Protein AF-A0A382LAA1-F1 (afdb_monomer_lite)

Foldseek 3Di:
DFEDDLLVLLLLLQQLVLCVLVPGDPVHVVNDDLPQSLLQQQAFDDPPCNVLSVVQSCPQDVPCVPVCVVPSSSSSNSSSVSHDNDRTDGDDDDDDDPPPDPPVVVVCVVVPD

Structure (mmCIF, N/CA/C/O backbone):
data_AF-A0A382LAA1-F1
#
_entry.id   AF-A0A382LAA1-F1
#
loop_
_atom_site.group_PDB
_atom_site.id
_atom_site.type_symbol
_atom_site.label_atom_id
_atom_site.label_alt_id
_atom_site.label_comp_id
_atom_site.label_asym_id
_atom_site.label_entity_id
_atom_site.label_seq_id
_atom_site.pdbx_PDB_ins_code
_atom_site.Cartn_x
_atom_site.Cartn_y
_atom_site.Cartn_z
_atom_site.occupancy
_atom_site.B_iso_or_equiv
_atom_site.auth_seq_id
_atom_site.auth_comp_id
_atom_site.auth_asym_id
_atom_site.auth_atom_id
_atom_site.pdbx_PDB_model_num
ATOM 1 N N . MET A 1 1 ? -14.557 17.526 8.144 1.00 42.69 1 MET A N 1
ATOM 2 C CA . MET A 1 1 ? -13.105 17.443 7.877 1.00 42.69 1 MET A CA 1
ATOM 3 C C . MET A 1 1 ? -12.552 16.229 8.607 1.00 42.69 1 MET A C 1
ATOM 5 O O . MET A 1 1 ? -12.365 16.313 9.805 1.00 42.69 1 MET A O 1
ATOM 9 N N . SER A 1 2 ? -12.360 15.094 7.934 1.00 57.84 2 SER A N 1
ATOM 10 C CA . SER A 1 2 ? -11.811 13.884 8.582 1.00 57.84 2 SER A CA 1
ATOM 11 C C . SER A 1 2 ? -11.382 12.857 7.524 1.00 57.84 2 SER A C 1
ATOM 13 O O . SER A 1 2 ? -11.860 11.729 7.499 1.00 57.84 2 SER A O 1
ATOM 15 N N . SER A 1 3 ? -10.568 13.276 6.548 1.00 74.62 3 SER A N 1
ATOM 16 C CA . SER A 1 3 ? -9.883 12.328 5.652 1.00 74.62 3 SER A CA 1
ATOM 17 C C . SER A 1 3 ? -8.633 11.824 6.361 1.00 74.62 3 SER A C 1
ATOM 19 O O . SER A 1 3 ? -7.952 12.623 7.000 1.00 74.62 3 SER A O 1
ATOM 21 N N . VAL A 1 4 ? -8.310 10.537 6.232 1.00 86.81 4 VAL A N 1
ATOM 22 C CA . VAL A 1 4 ? -7.062 9.991 6.781 1.00 86.81 4 VAL A CA 1
ATOM 23 C C . VAL A 1 4 ? -5.879 10.679 6.078 1.00 86.81 4 VAL A C 1
ATOM 25 O O . VAL A 1 4 ? -5.836 10.656 4.840 1.00 86.81 4 VAL A O 1
ATOM 28 N N . PRO A 1 5 ? -4.947 11.323 6.806 1.00 91.19 5 PRO A N 1
ATOM 29 C CA . PRO A 1 5 ? -3.826 12.018 6.188 1.00 91.19 5 PRO A CA 1
ATOM 30 C C . PRO A 1 5 ? -2.898 11.033 5.480 1.00 91.19 5 PRO A C 1
ATOM 32 O O . PRO A 1 5 ? -2.375 10.099 6.080 1.00 91.19 5 PRO A O 1
ATOM 35 N N . LEU A 1 6 ? -2.653 11.256 4.190 1.00 91.69 6 LEU A N 1
ATOM 36 C CA . LEU A 1 6 ? -1.874 10.324 3.373 1.00 91.69 6 LEU A CA 1
ATOM 37 C C . LEU A 1 6 ? -0.443 10.116 3.896 1.00 91.69 6 LEU A C 1
ATOM 39 O O . LEU A 1 6 ? 0.075 9.007 3.836 1.00 91.69 6 LEU A O 1
ATOM 43 N N . LYS A 1 7 ? 0.184 11.174 4.428 1.00 92.12 7 LYS A N 1
ATOM 44 C CA . LYS A 1 7 ? 1.532 11.096 5.012 1.00 92.12 7 LYS A CA 1
ATOM 45 C C . LYS A 1 7 ? 1.596 10.078 6.152 1.00 92.12 7 LYS A C 1
ATOM 47 O O . LYS A 1 7 ? 2.559 9.318 6.218 1.00 92.12 7 LYS A O 1
ATOM 52 N N . ASP A 1 8 ? 0.564 10.046 6.990 1.00 94.50 8 ASP A N 1
ATOM 53 C CA . ASP A 1 8 ? 0.483 9.142 8.137 1.00 94.50 8 ASP A CA 1
ATOM 54 C C . ASP A 1 8 ? 0.236 7.711 7.673 1.00 94.50 8 ASP A C 1
ATOM 56 O O . ASP A 1 8 ? 0.849 6.786 8.196 1.00 94.50 8 ASP A O 1
ATOM 60 N N . VAL A 1 9 ? -0.585 7.532 6.630 1.00 95.12 9 VAL A N 1
ATOM 61 C CA . VAL A 1 9 ? -0.810 6.214 6.026 1.00 95.12 9 VAL A CA 1
ATOM 62 C C . VAL A 1 9 ? 0.477 5.659 5.430 1.00 95.12 9 VAL A C 1
ATOM 64 O O . VAL A 1 9 ? 0.855 4.547 5.776 1.00 95.12 9 VAL A O 1
ATOM 67 N N . CYS A 1 10 ? 1.184 6.412 4.580 1.00 95.06 10 CYS A N 1
ATOM 68 C CA . CYS A 1 10 ? 2.436 5.935 3.982 1.00 95.06 10 CYS A CA 1
ATOM 69 C C . CYS A 1 10 ? 3.473 5.592 5.059 1.00 95.06 10 CYS A C 1
ATOM 71 O O . CYS A 1 10 ? 4.076 4.524 5.020 1.00 95.06 10 CYS A O 1
ATOM 73 N N . LEU A 1 11 ? 3.606 6.439 6.086 1.00 96.31 11 LEU A N 1
ATOM 74 C CA . LEU A 1 11 ? 4.488 6.152 7.215 1.00 96.31 11 LEU A CA 1
ATOM 75 C C . LEU A 1 11 ? 4.066 4.885 7.974 1.00 96.31 11 LEU A C 1
ATOM 77 O O . LEU A 1 11 ? 4.923 4.101 8.379 1.00 96.31 11 LEU A O 1
ATOM 81 N N . ALA A 1 12 ? 2.765 4.676 8.174 1.00 97.19 12 ALA A N 1
ATOM 82 C CA . ALA A 1 12 ? 2.230 3.495 8.839 1.00 97.19 12 ALA A CA 1
ATOM 83 C C . ALA A 1 12 ? 2.451 2.214 8.017 1.00 97.19 12 ALA A C 1
ATOM 85 O O . ALA A 1 12 ? 2.766 1.180 8.607 1.00 97.19 12 ALA A O 1
ATOM 86 N N . ILE A 1 13 ? 2.366 2.286 6.683 1.00 96.75 13 ILE A N 1
ATOM 87 C CA . ILE A 1 13 ? 2.732 1.187 5.773 1.00 96.75 13 ILE A CA 1
ATOM 88 C C . ILE A 1 13 ? 4.214 0.861 5.952 1.00 96.75 13 ILE A C 1
ATOM 90 O O . ILE A 1 13 ? 4.557 -0.266 6.301 1.00 96.75 13 ILE A O 1
ATOM 94 N N . ASP A 1 14 ? 5.083 1.863 5.812 1.00 95.94 14 ASP A N 1
ATOM 95 C CA . ASP A 1 14 ? 6.532 1.702 5.924 1.00 95.94 14 ASP A CA 1
ATOM 96 C C . ASP A 1 14 ? 6.958 1.128 7.270 1.00 95.94 14 ASP A C 1
ATOM 98 O O . ASP A 1 14 ? 7.855 0.292 7.340 1.00 95.94 14 ASP A O 1
ATOM 102 N N . LYS A 1 15 ? 6.312 1.562 8.356 1.00 96.94 15 LYS A N 1
ATOM 103 C CA . LYS A 1 15 ? 6.570 1.091 9.723 1.00 96.94 15 LYS A CA 1
ATOM 104 C C . LYS A 1 15 ? 5.857 -0.213 10.072 1.00 96.94 15 LYS A C 1
ATOM 106 O O . LYS A 1 15 ? 6.009 -0.678 11.198 1.00 96.94 15 LYS A O 1
ATOM 111 N N . ARG A 1 16 ? 5.123 -0.816 9.131 1.00 96.31 16 ARG A N 1
ATOM 112 C CA . ARG A 1 16 ? 4.356 -2.056 9.327 1.00 96.31 16 ARG A CA 1
ATOM 113 C C . ARG A 1 16 ? 3.383 -1.958 10.504 1.00 96.31 16 ARG A C 1
ATOM 115 O O . ARG A 1 16 ? 3.231 -2.893 11.290 1.00 96.31 16 ARG A O 1
ATOM 122 N N . ASN A 1 17 ? 2.747 -0.799 10.663 1.00 96.75 17 ASN A N 1
ATOM 123 C CA . ASN A 1 17 ? 1.826 -0.545 11.761 1.00 96.75 17 ASN A CA 1
ATOM 124 C C . ASN A 1 17 ? 0.495 -1.282 11.530 1.00 96.75 17 ASN A C 1
ATOM 126 O O . ASN A 1 17 ? -0.445 -0.754 10.933 1.00 96.75 17 ASN A O 1
ATOM 130 N N . LYS A 1 18 ? 0.414 -2.508 12.047 1.00 95.69 18 LYS A N 1
ATOM 131 C CA . LYS A 1 18 ? -0.755 -3.388 11.914 1.00 95.69 18 LYS A CA 1
ATOM 132 C C . LYS A 1 18 ? -2.016 -2.817 12.567 1.00 95.69 18 LYS A C 1
ATOM 134 O O . LYS A 1 18 ? -3.108 -3.045 12.065 1.00 95.69 18 LYS A O 1
ATOM 139 N N . THR A 1 19 ? -1.873 -2.054 13.651 1.00 96.12 19 THR A N 1
ATOM 140 C CA . THR A 1 19 ? -3.004 -1.537 14.439 1.00 96.12 19 THR A CA 1
ATOM 141 C C . THR A 1 19 ? -3.555 -0.211 13.918 1.00 96.12 19 THR A C 1
ATOM 143 O O . THR A 1 19 ? -4.595 0.234 14.393 1.00 96.12 19 THR A O 1
ATOM 146 N N . PHE A 1 20 ? -2.914 0.405 12.917 1.00 95.75 20 PHE A N 1
ATOM 147 C CA . PHE A 1 20 ? -3.312 1.709 12.379 1.00 95.75 20 PHE A CA 1
ATOM 148 C C . PHE A 1 20 ? -4.794 1.775 11.990 1.00 95.75 20 PHE A C 1
ATOM 150 O O . PHE A 1 20 ? -5.467 2.704 12.416 1.00 95.75 20 PHE A O 1
ATOM 157 N N . TYR A 1 21 ? -5.319 0.789 11.250 1.00 94.75 21 TYR A N 1
ATOM 158 C CA . TYR A 1 21 ? -6.732 0.766 10.846 1.00 94.75 21 TYR A CA 1
ATOM 159 C C . TYR A 1 21 ? -7.696 0.724 12.044 1.00 94.75 21 TYR A C 1
ATOM 161 O O . TYR A 1 21 ? -8.689 1.448 12.052 1.00 94.75 21 TYR A O 1
ATOM 169 N N . ASN A 1 22 ? -7.373 -0.065 13.073 1.00 94.25 22 ASN A N 1
ATOM 170 C CA . ASN A 1 22 ? -8.217 -0.232 14.262 1.00 94.25 22 ASN A CA 1
ATOM 171 C C . ASN A 1 22 ? -8.233 1.013 15.158 1.00 94.25 22 ASN A C 1
ATOM 173 O O . ASN A 1 22 ? -9.202 1.235 15.874 1.00 94.25 22 ASN A O 1
ATOM 177 N N . ASN A 1 23 ? -7.193 1.845 15.075 1.00 94.69 23 ASN A N 1
ATOM 178 C CA . ASN A 1 23 ? -7.100 3.111 15.801 1.00 94.69 23 ASN A CA 1
ATOM 179 C C . ASN A 1 23 ? -7.797 4.282 15.082 1.00 94.69 23 ASN A C 1
ATOM 181 O O . ASN A 1 23 ? -7.810 5.388 15.615 1.00 94.69 23 ASN A O 1
ATOM 185 N N . LEU A 1 24 ? -8.328 4.077 13.871 1.00 93.19 24 LEU A N 1
ATOM 186 C CA . LEU A 1 24 ? -9.068 5.111 13.147 1.00 93.19 24 LEU A CA 1
ATOM 187 C C . LEU A 1 24 ? -10.488 5.255 13.696 1.00 93.19 24 LEU A C 1
ATOM 189 O O . LEU A 1 24 ? -11.159 4.258 13.968 1.00 93.19 24 LEU A O 1
ATOM 193 N N . ASP A 1 25 ? -10.989 6.488 13.723 1.00 93.62 25 ASP A N 1
ATOM 194 C CA . ASP A 1 25 ? -12.380 6.772 14.075 1.00 93.62 25 ASP A CA 1
ATOM 195 C C . ASP A 1 25 ? -13.355 6.163 13.057 1.00 93.62 25 ASP A C 1
ATOM 197 O O . ASP A 1 25 ? -13.038 5.994 11.874 1.00 93.62 25 ASP A O 1
ATOM 201 N N . ALA A 1 26 ? -14.605 5.931 13.464 1.00 91.94 26 ALA A N 1
ATOM 202 C CA . ALA A 1 26 ? -15.634 5.372 12.582 1.00 91.94 26 ALA A CA 1
ATOM 203 C C . ALA A 1 26 ? -15.839 6.189 11.284 1.00 91.94 26 ALA A C 1
ATOM 205 O O . ALA A 1 26 ? -16.102 5.625 10.218 1.00 91.94 26 ALA A O 1
ATOM 206 N N . GLU A 1 27 ? -15.689 7.519 11.331 1.00 91.25 27 GLU A N 1
ATOM 207 C CA . GLU A 1 27 ? -15.735 8.363 10.129 1.00 91.25 27 GLU A CA 1
ATOM 208 C C . GLU A 1 27 ? -14.532 8.157 9.200 1.00 91.25 27 GLU A C 1
ATOM 210 O O . GLU A 1 27 ? -14.674 8.173 7.972 1.00 91.25 27 GLU A O 1
ATOM 215 N N . GLN A 1 28 ? -13.349 7.968 9.781 1.00 91.00 28 GLN A N 1
ATOM 216 C CA . GLN A 1 28 ? -12.104 7.748 9.055 1.00 91.00 28 GLN A CA 1
ATOM 217 C C . GLN A 1 28 ? -12.088 6.358 8.413 1.00 91.00 28 GLN A C 1
ATOM 219 O O . GLN A 1 28 ? -11.751 6.240 7.235 1.00 91.00 28 GLN A O 1
ATOM 224 N N . GLN A 1 29 ? -12.550 5.325 9.126 1.00 91.62 29 GLN A N 1
ATOM 225 C CA . GLN A 1 29 ? -12.698 3.964 8.593 1.00 91.62 29 GLN A CA 1
ATOM 226 C C . GLN A 1 29 ? -13.663 3.909 7.397 1.00 91.62 29 GLN A C 1
ATOM 228 O O . GLN A 1 29 ? -13.413 3.216 6.403 1.00 91.62 29 GLN A O 1
ATOM 233 N N . LYS A 1 30 ? -14.748 4.697 7.428 1.00 90.25 30 LYS A N 1
ATOM 234 C CA . LYS A 1 30 ? -15.667 4.826 6.282 1.00 90.25 30 LYS A CA 1
ATOM 235 C C . LYS A 1 30 ? -14.956 5.377 5.043 1.00 90.25 30 LYS A C 1
ATOM 237 O O . LYS A 1 30 ? -15.145 4.842 3.951 1.00 90.25 30 LYS A O 1
ATOM 242 N N . LYS A 1 31 ? -14.102 6.390 5.217 1.00 90.75 31 LYS A N 1
ATOM 243 C CA . LYS A 1 31 ? -13.332 7.043 4.139 1.00 90.75 31 LYS A CA 1
ATOM 244 C C . LYS A 1 31 ? -12.030 6.318 3.779 1.00 90.75 31 LYS A C 1
ATOM 246 O O . LYS A 1 31 ? -11.364 6.711 2.824 1.00 90.75 31 LYS A O 1
ATOM 251 N N . PHE A 1 32 ? -11.673 5.265 4.509 1.00 92.62 32 PHE A N 1
ATOM 252 C CA . PHE A 1 32 ? -10.483 4.464 4.256 1.00 92.62 32 PHE A CA 1
ATOM 253 C C . PHE A 1 32 ? -10.572 3.772 2.890 1.00 92.62 32 PHE A C 1
ATOM 255 O O . PHE A 1 32 ? -11.515 3.012 2.628 1.00 92.62 32 PHE A O 1
ATOM 262 N N . SER A 1 33 ? -9.577 4.028 2.036 1.00 92.44 33 SER A N 1
ATOM 263 C CA . SER A 1 33 ? -9.490 3.496 0.674 1.00 92.44 33 SER A CA 1
ATOM 264 C C . SER A 1 33 ? -8.247 2.625 0.506 1.00 92.44 33 SER A C 1
ATOM 266 O O . SER A 1 33 ? -7.180 3.106 0.128 1.00 92.44 33 SER A O 1
ATOM 268 N N . ALA A 1 34 ? -8.401 1.319 0.742 1.00 93.38 34 ALA A N 1
ATOM 269 C CA . ALA A 1 34 ? -7.325 0.344 0.554 1.00 93.38 34 ALA A CA 1
ATOM 270 C C . ALA A 1 34 ? -6.746 0.380 -0.871 1.00 93.38 34 ALA A C 1
ATOM 272 O O . ALA A 1 34 ? -5.540 0.257 -1.053 1.00 93.38 34 ALA A O 1
ATOM 273 N N . TRP A 1 35 ? -7.590 0.633 -1.876 1.00 92.81 35 TRP A N 1
ATOM 274 C CA . TRP A 1 35 ? -7.165 0.727 -3.274 1.00 92.81 35 TRP A CA 1
ATOM 275 C C . TRP A 1 35 ? -6.202 1.897 -3.506 1.00 92.81 35 TRP A C 1
ATOM 277 O O . TRP A 1 35 ? -5.196 1.756 -4.202 1.00 92.81 35 TRP A O 1
ATOM 287 N N . LEU A 1 36 ? -6.492 3.054 -2.899 1.00 93.12 36 LEU A N 1
ATOM 288 C CA . LEU A 1 36 ? -5.623 4.225 -2.979 1.00 93.12 36 LEU A CA 1
ATOM 289 C C . LEU A 1 36 ? -4.274 3.936 -2.316 1.00 93.12 36 LEU A C 1
ATOM 291 O O . LEU A 1 36 ? -3.227 4.239 -2.883 1.00 93.12 36 LEU A O 1
ATOM 295 N N . TYR A 1 37 ? -4.301 3.333 -1.129 1.00 94.44 37 TYR A N 1
ATOM 296 C CA . TYR A 1 37 ? -3.097 3.069 -0.347 1.00 94.44 37 TYR A CA 1
ATOM 297 C C . TYR A 1 37 ? -2.219 1.982 -0.961 1.00 94.44 37 TYR A C 1
ATOM 299 O O . TYR A 1 37 ? -1.007 2.155 -0.986 1.00 94.44 37 TYR A O 1
ATOM 307 N N . MET A 1 38 ? -2.806 0.936 -1.548 1.00 94.62 38 MET A N 1
ATOM 308 C CA . MET A 1 38 ? -2.081 -0.071 -2.330 1.00 94.62 38 MET A CA 1
ATOM 309 C C . MET A 1 38 ? -1.267 0.577 -3.459 1.00 94.62 38 MET A C 1
ATOM 311 O O . MET A 1 38 ? -0.097 0.263 -3.644 1.00 94.62 38 MET A O 1
ATOM 315 N N . ARG A 1 39 ? -1.859 1.537 -4.179 1.00 93.44 39 ARG A N 1
ATOM 316 C CA . ARG A 1 39 ? -1.191 2.257 -5.273 1.00 93.44 39 ARG A CA 1
ATOM 317 C C . ARG A 1 39 ? -0.026 3.126 -4.796 1.00 93.44 39 ARG A C 1
ATOM 319 O O . ARG A 1 39 ? 0.971 3.234 -5.504 1.00 93.44 39 ARG A O 1
ATOM 326 N N . TYR A 1 40 ? -0.147 3.751 -3.626 1.00 95.06 40 TYR A N 1
ATOM 327 C CA . TYR A 1 40 ? 0.986 4.448 -3.014 1.00 95.06 40 TYR A CA 1
ATOM 328 C C . TYR A 1 40 ? 2.055 3.459 -2.552 1.00 95.06 40 TYR A C 1
ATOM 330 O O . TYR A 1 40 ? 3.230 3.675 -2.839 1.00 95.06 40 TYR A O 1
ATOM 338 N N . ALA A 1 41 ? 1.662 2.357 -1.911 1.00 95.19 41 ALA A N 1
ATOM 339 C CA . ALA A 1 41 ? 2.578 1.3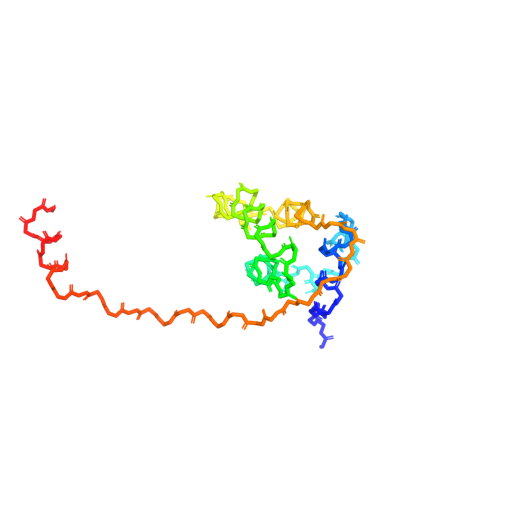18 -1.450 1.00 95.19 41 ALA A CA 1
ATOM 340 C C . ALA A 1 41 ? 3.426 0.758 -2.601 1.00 95.19 41 ALA A C 1
ATOM 342 O O . ALA A 1 41 ? 4.639 0.694 -2.471 1.00 95.19 41 ALA A O 1
ATOM 343 N N . SER A 1 42 ? 2.827 0.465 -3.759 1.00 94.44 42 SER A N 1
ATOM 344 C CA . SER A 1 42 ? 3.549 -0.044 -4.938 1.00 94.44 42 SER A CA 1
ATOM 345 C C . SER A 1 42 ? 4.420 1.000 -5.649 1.00 94.44 42 SER A C 1
ATOM 347 O O . SER A 1 42 ? 5.078 0.685 -6.633 1.00 94.44 42 SER A O 1
ATOM 349 N N . SER A 1 43 ? 4.367 2.264 -5.227 1.00 94.38 43 SER A N 1
ATOM 350 C CA . SER A 1 43 ? 5.0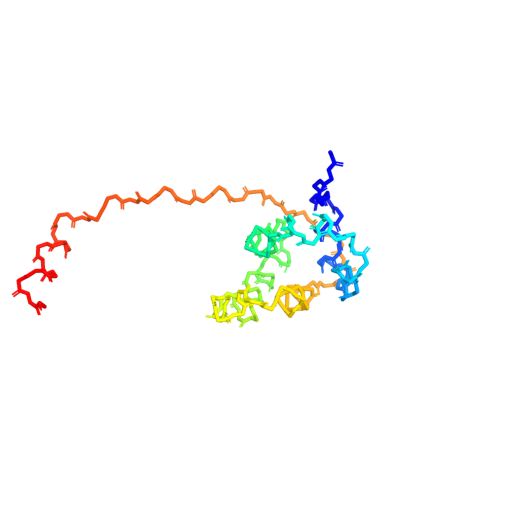09 3.389 -5.904 1.00 94.38 43 SER A CA 1
ATOM 351 C C . SER A 1 43 ? 6.107 4.003 -5.044 1.00 94.38 43 SER A C 1
ATOM 353 O O . SER A 1 43 ? 6.110 5.212 -4.833 1.00 94.38 43 SER A O 1
ATOM 355 N N . VAL A 1 44 ? 7.025 3.190 -4.524 1.00 94.69 44 VAL A N 1
ATOM 356 C CA . VAL A 1 44 ? 8.190 3.695 -3.786 1.00 94.69 44 VAL A CA 1
ATOM 357 C C . VAL A 1 44 ? 9.242 4.237 -4.748 1.00 94.69 44 VAL A C 1
ATOM 359 O O . VAL A 1 44 ? 9.696 3.556 -5.669 1.00 94.69 44 VAL A O 1
ATOM 362 N N . ASP A 1 45 ? 9.672 5.469 -4.504 1.00 90.69 45 ASP A N 1
ATOM 363 C CA . ASP A 1 45 ? 10.804 6.072 -5.188 1.00 90.69 45 ASP A CA 1
ATOM 364 C C . ASP A 1 45 ? 12.053 5.964 -4.313 1.00 90.69 45 ASP A C 1
ATOM 366 O O . ASP A 1 45 ? 12.343 6.808 -3.466 1.00 90.69 45 ASP A O 1
ATOM 370 N N . GLY A 1 46 ? 12.764 4.854 -4.486 1.00 85.19 46 GLY A N 1
ATOM 371 C CA . GLY A 1 46 ? 14.022 4.584 -3.809 1.00 85.19 46 GLY A CA 1
ATOM 372 C C . GLY A 1 46 ? 14.839 3.564 -4.601 1.00 85.19 46 GLY A C 1
ATOM 373 O O . GLY A 1 46 ? 14.263 2.606 -5.113 1.00 85.19 46 GLY A O 1
ATOM 374 N N . PRO A 1 47 ? 16.168 3.726 -4.703 1.00 79.56 47 PRO A N 1
ATOM 375 C CA . PRO A 1 47 ? 16.992 2.896 -5.583 1.00 79.56 47 PRO A CA 1
ATOM 376 C C . PRO A 1 47 ? 17.086 1.429 -5.139 1.00 79.56 47 PRO A C 1
ATOM 378 O O . PRO A 1 47 ? 17.355 0.571 -5.964 1.00 79.56 47 PRO A O 1
ATOM 381 N N . ILE A 1 48 ? 16.872 1.142 -3.850 1.00 88.75 48 ILE A N 1
ATOM 382 C CA . ILE A 1 48 ? 17.070 -0.199 -3.271 1.00 88.75 48 ILE A CA 1
ATOM 383 C C . ILE A 1 48 ? 15.739 -0.929 -3.045 1.00 88.75 48 ILE A C 1
ATOM 385 O O . ILE A 1 48 ? 15.670 -2.144 -3.172 1.00 88.75 48 ILE A O 1
ATOM 389 N N . PHE A 1 49 ? 14.677 -0.201 -2.685 1.00 92.25 49 PHE A N 1
ATOM 390 C CA . PHE A 1 49 ? 13.438 -0.806 -2.181 1.00 92.25 49 PHE A CA 1
ATOM 391 C C . PHE A 1 49 ? 12.254 -0.704 -3.142 1.00 92.25 49 PHE A C 1
ATOM 393 O O . PHE A 1 49 ? 11.196 -1.248 -2.844 1.00 92.25 49 PHE A O 1
ATOM 400 N N . ARG A 1 50 ? 12.409 -0.031 -4.289 1.00 93.56 50 ARG A N 1
ATOM 401 C CA . ARG A 1 50 ? 11.336 0.102 -5.284 1.00 93.56 50 ARG A CA 1
ATOM 402 C C . ARG A 1 50 ? 10.791 -1.260 -5.717 1.00 93.56 50 ARG A C 1
ATOM 404 O O . ARG A 1 50 ? 9.584 -1.470 -5.636 1.00 93.56 50 ARG A O 1
ATOM 411 N N . ASP A 1 51 ? 11.677 -2.171 -6.110 1.00 94.56 51 ASP A N 1
ATOM 412 C CA . ASP A 1 51 ? 11.285 -3.483 -6.635 1.00 94.56 51 ASP A CA 1
ATOM 413 C C . ASP A 1 51 ? 10.651 -4.348 -5.541 1.00 94.56 51 ASP A C 1
ATOM 415 O O . ASP A 1 51 ? 9.585 -4.917 -5.749 1.00 94.56 51 ASP A O 1
ATOM 419 N N . HIS A 1 52 ? 11.209 -4.314 -4.324 1.00 95.12 52 HIS A N 1
ATOM 420 C CA . HIS A 1 52 ? 10.629 -4.986 -3.159 1.00 95.12 52 HIS A CA 1
ATOM 421 C C . HIS A 1 52 ? 9.169 -4.584 -2.912 1.00 95.12 52 HIS A C 1
ATOM 423 O O . HIS A 1 52 ? 8.306 -5.445 -2.763 1.00 95.12 52 HIS A O 1
ATOM 429 N N . TYR A 1 53 ? 8.876 -3.280 -2.866 1.00 96.44 53 TYR A N 1
ATOM 430 C CA . TYR A 1 53 ? 7.508 -2.814 -2.635 1.00 96.44 53 TYR A CA 1
ATOM 431 C C . TYR A 1 53 ? 6.584 -3.168 -3.803 1.00 96.44 53 TYR A C 1
ATOM 433 O O . TYR A 1 53 ? 5.424 -3.500 -3.573 1.00 96.44 53 TYR A O 1
ATOM 441 N N . LEU A 1 54 ? 7.073 -3.109 -5.043 1.00 95.19 54 LEU A N 1
ATOM 442 C CA . LEU A 1 54 ? 6.281 -3.460 -6.218 1.00 95.19 54 LEU A CA 1
ATOM 443 C C . LEU A 1 54 ? 5.882 -4.943 -6.210 1.00 95.19 54 LEU A C 1
ATOM 445 O O . LEU A 1 54 ? 4.700 -5.250 -6.370 1.00 95.19 54 LEU A O 1
ATOM 449 N N . GLU A 1 55 ? 6.844 -5.836 -5.985 1.00 96.00 55 GLU A N 1
ATOM 450 C CA . GLU A 1 55 ? 6.636 -7.288 -5.948 1.00 96.00 55 GLU A CA 1
ATOM 451 C C . GLU A 1 55 ? 5.757 -7.694 -4.762 1.00 96.00 55 GLU A C 1
ATOM 453 O O . GLU A 1 55 ? 4.718 -8.325 -4.948 1.00 96.00 55 GLU A O 1
ATOM 458 N N . MET A 1 56 ? 6.087 -7.239 -3.550 1.00 96.44 56 MET A N 1
ATOM 459 C CA . MET A 1 56 ? 5.333 -7.590 -2.341 1.00 96.44 56 MET A CA 1
ATOM 460 C C . MET A 1 56 ? 3.885 -7.107 -2.393 1.00 96.44 56 MET A C 1
ATOM 462 O O . MET A 1 56 ? 2.973 -7.840 -2.010 1.00 96.44 56 MET A O 1
ATOM 466 N N . VAL A 1 57 ? 3.649 -5.879 -2.872 1.00 96.81 57 VAL A N 1
ATOM 467 C CA . VAL A 1 57 ? 2.284 -5.359 -3.020 1.00 96.81 57 VAL A CA 1
ATOM 468 C C . VAL A 1 57 ? 1.536 -6.130 -4.101 1.00 96.81 57 VAL A C 1
ATOM 470 O O . VAL A 1 57 ? 0.343 -6.394 -3.937 1.00 96.81 57 VAL A O 1
ATOM 473 N N . ASN A 1 58 ? 2.204 -6.514 -5.190 1.00 96.19 58 ASN A N 1
ATOM 474 C CA . ASN A 1 58 ? 1.567 -7.338 -6.201 1.00 96.19 58 ASN A CA 1
ATOM 475 C C . ASN A 1 58 ? 1.128 -8.688 -5.614 1.00 96.19 58 ASN A C 1
ATOM 477 O O . ASN A 1 58 ? -0.055 -9.018 -5.693 1.00 96.19 58 ASN A O 1
ATOM 481 N N . ASP A 1 59 ? 2.042 -9.401 -4.963 1.00 95.94 59 ASP A N 1
ATOM 482 C CA . ASP A 1 59 ? 1.838 -10.784 -4.531 1.00 95.94 59 ASP A CA 1
ATOM 483 C C . ASP A 1 59 ? 0.913 -10.901 -3.316 1.00 95.94 59 ASP A C 1
ATOM 485 O O . ASP A 1 59 ? 0.033 -11.760 -3.287 1.00 95.94 59 ASP A O 1
ATOM 489 N N . LEU A 1 60 ? 1.068 -10.023 -2.320 1.00 96.00 60 LEU A N 1
ATOM 490 C CA . LEU A 1 60 ? 0.283 -10.089 -1.084 1.00 96.00 60 LEU A CA 1
ATOM 491 C C . LEU A 1 60 ? -1.054 -9.356 -1.172 1.00 96.00 60 LEU A C 1
ATOM 493 O O . LEU A 1 60 ? -1.978 -9.695 -0.434 1.00 96.00 60 LEU A O 1
ATOM 497 N N . VAL A 1 61 ? -1.154 -8.315 -2.005 1.00 96.38 61 VAL A N 1
ATOM 498 C CA . VAL A 1 61 ? -2.304 -7.397 -1.987 1.00 96.38 61 VAL A CA 1
ATOM 499 C C . VAL A 1 61 ? -3.080 -7.443 -3.298 1.00 96.38 61 VAL A C 1
ATOM 501 O O . VAL A 1 61 ? -4.295 -7.628 -3.274 1.00 96.38 61 VAL A O 1
ATOM 504 N N . ASN A 1 62 ? -2.411 -7.259 -4.438 1.00 95.06 62 ASN A N 1
ATOM 505 C CA . ASN A 1 62 ? -3.074 -7.019 -5.721 1.00 95.06 62 ASN A CA 1
ATOM 506 C C . ASN A 1 62 ? -3.791 -8.263 -6.273 1.00 95.06 62 ASN A C 1
ATOM 508 O O . ASN A 1 62 ? -4.916 -8.127 -6.756 1.00 95.06 62 ASN A O 1
ATOM 512 N N . VAL A 1 63 ? -3.186 -9.459 -6.179 1.00 94.19 63 VAL A N 1
ATOM 513 C CA . VAL A 1 63 ? -3.735 -10.705 -6.765 1.00 94.19 63 VAL A CA 1
ATOM 514 C C . VAL A 1 63 ? -5.177 -10.969 -6.315 1.00 94.19 63 VAL A C 1
ATOM 516 O O . VAL A 1 63 ? -6.051 -11.184 -7.152 1.00 94.19 63 VAL A O 1
ATOM 519 N N . ASN A 1 64 ? -5.446 -10.885 -5.010 1.00 93.25 64 ASN A N 1
ATOM 520 C CA . ASN A 1 64 ? -6.762 -11.163 -4.419 1.00 93.25 64 ASN A CA 1
ATOM 521 C C . ASN A 1 64 ? -7.478 -9.903 -3.914 1.00 93.25 64 ASN A C 1
ATOM 523 O O . ASN A 1 64 ? -8.406 -9.984 -3.106 1.00 93.25 64 ASN A O 1
ATOM 527 N N . PHE A 1 65 ? -7.075 -8.717 -4.381 1.00 94.06 65 PHE A N 1
ATOM 528 C CA . PHE A 1 65 ? -7.575 -7.449 -3.846 1.00 94.06 65 PHE A CA 1
ATOM 529 C C . PHE A 1 65 ? -9.108 -7.352 -3.865 1.00 94.06 65 PHE A C 1
ATOM 531 O O . PHE A 1 65 ? -9.721 -6.891 -2.897 1.00 94.06 65 PHE A O 1
ATOM 538 N N . ASN A 1 66 ? -9.721 -7.793 -4.969 1.00 93.19 66 ASN A N 1
ATOM 539 C CA . ASN A 1 66 ? -11.163 -7.693 -5.196 1.00 93.19 66 ASN A CA 1
ATOM 540 C C . ASN A 1 66 ? -11.972 -8.632 -4.290 1.00 93.19 66 ASN A C 1
ATOM 542 O O . ASN A 1 66 ? -13.046 -8.244 -3.820 1.00 93.19 66 ASN A O 1
ATOM 546 N N . ASP A 1 67 ? -11.433 -9.813 -3.984 1.00 95.25 67 ASP A N 1
ATOM 547 C CA . ASP A 1 67 ? -12.078 -10.801 -3.112 1.00 95.25 67 ASP A CA 1
ATOM 548 C C . ASP A 1 67 ? -12.158 -10.287 -1.666 1.00 95.25 67 ASP A C 1
ATOM 550 O O . ASP A 1 67 ? -13.120 -10.541 -0.942 1.00 95.25 67 ASP A O 1
ATOM 554 N N . LEU A 1 68 ? -11.173 -9.477 -1.262 1.00 93.88 68 LEU A N 1
ATOM 555 C CA . LEU A 1 68 ? -11.028 -8.949 0.097 1.00 93.88 68 LEU A CA 1
ATOM 556 C C . LEU A 1 68 ? -11.691 -7.580 0.308 1.00 93.88 68 LEU A C 1
ATOM 558 O O . LEU A 1 68 ? -11.543 -6.980 1.371 1.00 93.88 68 LEU A O 1
ATOM 562 N N . THR A 1 69 ? -12.452 -7.073 -0.664 1.00 90.81 69 THR A N 1
ATOM 563 C CA . THR A 1 69 ? -13.065 -5.726 -0.614 1.00 90.81 69 THR A CA 1
ATOM 564 C C . THR A 1 69 ? -13.987 -5.494 0.584 1.00 90.81 69 THR A C 1
ATOM 566 O O . THR A 1 69 ? -14.115 -4.360 1.049 1.00 90.81 69 THR A O 1
ATOM 569 N N . LYS A 1 70 ? -14.607 -6.555 1.116 1.00 91.62 70 LYS A N 1
ATOM 570 C CA . LYS A 1 70 ? -15.450 -6.500 2.323 1.00 91.62 70 LYS A CA 1
ATOM 571 C C . LYS A 1 70 ? -14.644 -6.497 3.630 1.00 91.62 70 LYS A C 1
ATOM 573 O O . LYS A 1 70 ? -15.186 -6.147 4.673 1.00 91.62 70 LYS A O 1
ATOM 578 N N . HIS A 1 71 ? -13.356 -6.838 3.578 1.00 94.31 71 HIS A N 1
ATOM 579 C CA . HIS A 1 71 ? -12.473 -7.008 4.732 1.00 94.31 71 HIS A CA 1
ATOM 580 C C . HIS A 1 71 ? -11.354 -5.956 4.726 1.00 94.31 71 HIS A C 1
ATOM 582 O O . HIS A 1 71 ? -10.179 -6.268 4.543 1.00 94.31 71 HIS A O 1
ATOM 588 N N . LYS A 1 72 ? -11.716 -4.683 4.942 1.00 93.75 72 LYS A N 1
ATOM 589 C CA . LYS A 1 72 ? -10.770 -3.548 4.904 1.00 93.75 72 LYS A CA 1
ATOM 590 C C . LYS A 1 72 ? -9.602 -3.680 5.887 1.00 93.75 72 LYS A C 1
ATOM 592 O O . LYS A 1 72 ? -8.486 -3.293 5.552 1.00 93.75 72 LYS A O 1
ATOM 597 N N . GLU A 1 73 ? -9.847 -4.238 7.072 1.00 94.88 73 GLU A N 1
ATOM 598 C CA . GLU A 1 73 ? -8.797 -4.506 8.061 1.00 94.88 73 GLU A CA 1
ATOM 599 C C . GLU A 1 73 ? -7.764 -5.500 7.518 1.00 94.88 73 GLU A C 1
ATOM 601 O O . GLU A 1 73 ? -6.564 -5.247 7.579 1.00 94.88 73 GLU A O 1
ATOM 606 N N . LEU A 1 74 ? -8.220 -6.595 6.904 1.00 95.94 74 LEU A N 1
ATOM 607 C CA . LEU A 1 74 ? -7.333 -7.586 6.299 1.00 95.94 74 LEU A CA 1
ATOM 608 C C . LEU A 1 74 ? -6.533 -6.982 5.138 1.00 95.94 74 LEU A C 1
ATOM 610 O O . LEU A 1 74 ? -5.325 -7.192 5.055 1.00 95.94 74 LEU A O 1
ATOM 614 N N . GLN A 1 75 ? -7.168 -6.165 4.292 1.00 96.56 75 GLN A N 1
ATOM 615 C CA . GLN A 1 75 ? -6.458 -5.424 3.244 1.00 96.56 75 GLN A CA 1
ATOM 616 C C . GLN A 1 75 ? -5.370 -4.513 3.832 1.00 96.56 75 GLN A C 1
ATOM 618 O O . GLN A 1 75 ? -4.269 -4.447 3.289 1.00 96.56 75 GLN A O 1
ATOM 623 N N . TRP A 1 76 ? -5.641 -3.841 4.955 1.00 96.81 76 TRP A N 1
ATOM 624 C CA . TRP A 1 76 ? -4.635 -3.034 5.644 1.00 96.81 76 TRP A CA 1
ATOM 625 C C . TRP A 1 76 ? -3.478 -3.877 6.182 1.00 96.81 76 TRP A C 1
ATOM 627 O O . TRP A 1 76 ? -2.318 -3.517 5.978 1.00 96.81 76 TRP A O 1
ATOM 637 N N . LEU A 1 77 ? -3.771 -5.007 6.828 1.00 96.88 77 LEU A N 1
ATOM 638 C CA . LEU A 1 77 ? -2.744 -5.910 7.342 1.00 96.88 77 LEU A CA 1
ATOM 639 C C . LEU A 1 77 ? -1.812 -6.373 6.216 1.00 96.88 77 LEU A C 1
ATOM 641 O O . LEU A 1 77 ? -0.596 -6.266 6.372 1.00 96.88 77 LEU A O 1
ATOM 645 N N . LEU 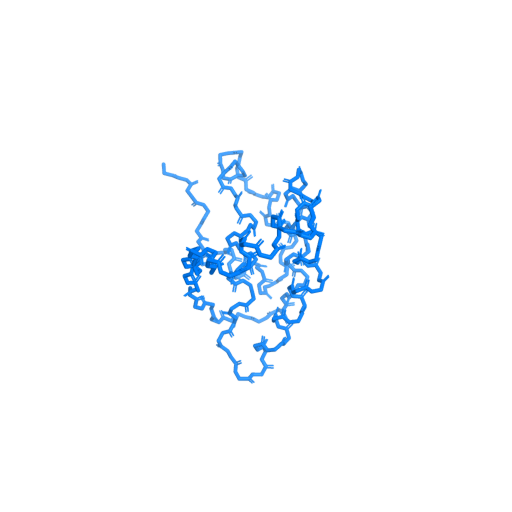A 1 78 ? -2.362 -6.780 5.069 1.00 97.06 78 LEU A N 1
ATOM 646 C CA . LEU A 1 78 ? -1.585 -7.190 3.893 1.00 97.06 78 LEU A CA 1
ATOM 647 C C . LEU A 1 78 ? -0.707 -6.053 3.351 1.00 97.06 78 LEU A C 1
ATOM 649 O O . LEU A 1 78 ? 0.483 -6.253 3.112 1.00 97.06 78 LEU A O 1
ATOM 653 N N . ILE A 1 79 ? -1.245 -4.834 3.238 1.00 96.88 79 ILE A N 1
ATOM 654 C CA . ILE A 1 79 ? -0.459 -3.665 2.812 1.00 96.88 79 ILE A CA 1
ATOM 655 C C . ILE A 1 79 ? 0.667 -3.373 3.818 1.00 96.88 79 ILE A C 1
ATOM 657 O O . ILE A 1 79 ? 1.808 -3.150 3.419 1.00 96.88 79 ILE A O 1
ATOM 661 N N . SER A 1 80 ? 0.385 -3.419 5.125 1.00 96.56 80 SER A N 1
ATOM 662 C CA . SER A 1 80 ? 1.379 -3.156 6.176 1.00 96.56 80 SER A CA 1
ATOM 663 C C . SER A 1 80 ? 2.527 -4.175 6.183 1.00 96.56 80 SER A C 1
ATOM 665 O O . SER A 1 80 ? 3.641 -3.857 6.600 1.00 96.56 80 SER A O 1
ATOM 667 N N . LEU A 1 81 ? 2.293 -5.398 5.693 1.00 96.12 81 LEU A N 1
ATOM 668 C CA . LEU A 1 81 ? 3.333 -6.421 5.586 1.00 96.12 81 LEU A CA 1
ATOM 669 C C . LEU A 1 81 ? 4.399 -6.077 4.544 1.00 96.12 81 LEU A C 1
ATOM 671 O O . LEU A 1 81 ? 5.530 -6.525 4.730 1.00 96.12 81 LEU A O 1
ATOM 675 N N . CYS A 1 82 ? 4.061 -5.272 3.531 1.00 95.81 82 CYS A N 1
ATOM 676 C CA . CYS A 1 82 ? 4.961 -4.869 2.445 1.00 95.81 82 CYS A CA 1
ATOM 677 C C . CYS A 1 82 ? 6.014 -3.833 2.879 1.00 95.81 82 CYS A C 1
ATOM 679 O O . CYS A 1 82 ? 6.969 -3.585 2.152 1.00 95.81 82 CYS A O 1
ATOM 681 N N . GLY A 1 83 ? 5.841 -3.200 4.044 1.00 94.69 83 GLY A N 1
ATOM 682 C CA . GLY A 1 83 ? 6.791 -2.218 4.558 1.00 94.69 83 GLY A CA 1
ATOM 683 C C . GLY A 1 83 ? 8.084 -2.840 5.091 1.00 94.69 83 GLY A C 1
ATOM 684 O O . GLY A 1 83 ? 8.089 -3.947 5.632 1.00 94.69 83 GLY A O 1
ATOM 685 N N . ILE A 1 84 ? 9.178 -2.077 5.027 1.00 94.12 84 ILE A N 1
ATOM 686 C CA . ILE A 1 84 ? 10.527 -2.512 5.449 1.00 94.12 84 ILE A CA 1
ATOM 687 C C . ILE A 1 84 ? 10.980 -1.956 6.814 1.00 94.12 84 ILE A C 1
ATOM 689 O O . ILE A 1 84 ? 12.128 -2.123 7.219 1.00 94.12 84 ILE A O 1
ATOM 693 N N . GLY A 1 85 ? 10.119 -1.221 7.518 1.00 93.56 85 GLY A N 1
ATOM 694 C CA . GLY A 1 85 ? 10.423 -0.555 8.793 1.00 93.56 85 GLY A CA 1
ATOM 695 C C . GLY A 1 85 ? 11.103 0.819 8.666 1.00 93.56 85 GLY A C 1
ATOM 696 O O . GLY A 1 85 ? 11.340 1.493 9.679 1.00 93.56 85 GLY A O 1
ATOM 697 N N . LYS A 1 86 ? 11.408 1.277 7.446 1.00 92.19 86 LYS A N 1
ATOM 698 C CA . LYS A 1 86 ? 12.051 2.571 7.157 1.00 92.19 86 LYS A CA 1
ATOM 699 C C . LYS A 1 86 ? 11.160 3.424 6.265 1.00 92.19 86 LYS A C 1
ATOM 701 O O . LYS A 1 86 ? 10.650 2.923 5.274 1.00 92.19 86 LYS A O 1
ATOM 706 N N . LYS A 1 87 ? 11.052 4.715 6.588 1.00 94.06 87 LYS A N 1
ATOM 707 C CA . LYS A 1 87 ? 10.271 5.691 5.817 1.00 94.06 87 LYS A CA 1
ATOM 708 C C . LYS A 1 87 ? 10.774 5.767 4.372 1.00 94.06 87 LYS A C 1
ATOM 710 O O . LYS A 1 87 ? 11.967 5.994 4.171 1.00 94.06 87 LYS A O 1
ATOM 715 N N . GLN A 1 88 ? 9.867 5.633 3.415 1.00 94.50 88 GLN A N 1
ATOM 716 C CA . GLN A 1 88 ? 10.098 5.763 1.983 1.00 94.50 88 GLN A CA 1
ATOM 717 C C . GLN A 1 88 ? 9.337 6.970 1.418 1.00 94.50 88 GLN A C 1
ATOM 719 O O . GLN A 1 88 ? 8.431 7.531 2.043 1.00 94.50 88 GLN A O 1
ATOM 724 N N . PHE A 1 89 ? 9.740 7.416 0.229 1.00 93.94 89 PHE A N 1
ATOM 725 C CA . PHE A 1 89 ? 8.990 8.410 -0.530 1.00 93.94 89 PHE A CA 1
ATOM 726 C C . PHE A 1 89 ? 8.065 7.699 -1.521 1.00 93.94 89 PHE A C 1
ATOM 728 O O . PHE A 1 89 ? 8.514 6.852 -2.286 1.00 93.94 89 PHE A O 1
ATOM 735 N N . HIS A 1 90 ? 6.777 8.052 -1.504 1.00 94.38 90 HIS A N 1
ATOM 736 C CA . HIS A 1 90 ? 5.754 7.440 -2.355 1.00 94.38 90 HIS A CA 1
ATOM 737 C C . HIS A 1 90 ? 5.157 8.478 -3.318 1.00 94.38 90 HIS A C 1
ATOM 739 O O . HIS A 1 90 ? 4.210 9.181 -2.938 1.00 94.38 90 HIS A O 1
ATOM 745 N N . PRO A 1 91 ? 5.680 8.632 -4.549 1.00 93.81 91 PRO A N 1
ATOM 746 C CA . PRO A 1 91 ? 5.038 9.457 -5.565 1.00 93.81 91 PRO A CA 1
ATOM 747 C C . PRO A 1 91 ? 3.617 8.990 -5.903 1.00 93.81 91 PRO A C 1
ATOM 749 O O . PRO A 1 91 ? 3.264 7.816 -5.818 1.00 93.81 91 PRO A O 1
ATOM 752 N N . TRP A 1 92 ? 2.781 9.939 -6.324 1.00 90.69 92 TRP A N 1
ATOM 753 C CA . TRP A 1 92 ? 1.444 9.629 -6.814 1.00 90.69 92 TRP A CA 1
ATOM 754 C C . TRP A 1 92 ? 1.487 9.122 -8.257 1.00 90.69 92 TRP A C 1
ATOM 756 O O . TRP A 1 92 ? 1.907 9.845 -9.161 1.00 90.69 92 TRP A O 1
ATOM 766 N N . ILE A 1 93 ? 0.945 7.926 -8.496 1.00 85.69 93 ILE A N 1
ATOM 767 C CA . ILE A 1 93 ? 0.723 7.404 -9.849 1.00 85.69 93 ILE A CA 1
ATOM 768 C C . ILE A 1 93 ? -0.721 7.675 -10.258 1.00 85.69 93 ILE A C 1
ATOM 770 O O . ILE A 1 93 ? -1.650 7.029 -9.771 1.00 85.69 93 ILE A O 1
ATOM 774 N N . LYS A 1 94 ? -0.935 8.573 -11.222 1.00 85.81 94 LYS A N 1
ATOM 775 C CA . LYS A 1 94 ? -2.274 8.816 -11.776 1.00 85.81 94 LYS A CA 1
ATOM 776 C C . LYS A 1 94 ? -2.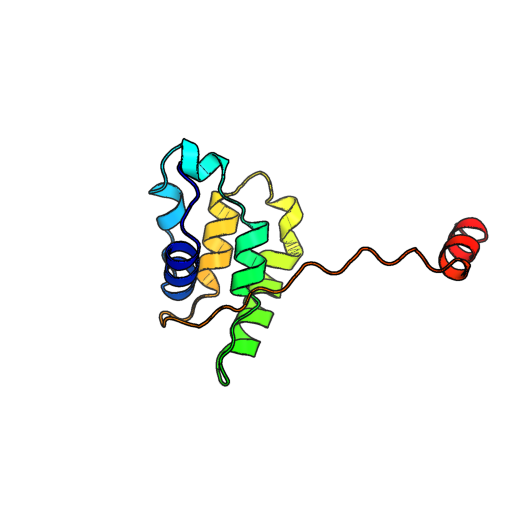841 7.526 -12.401 1.00 85.81 94 LYS A C 1
ATOM 778 O O . LYS A 1 94 ? -2.123 6.850 -13.140 1.00 85.81 94 LYS A O 1
ATOM 783 N N . PRO A 1 95 ? -4.113 7.159 -12.150 1.00 81.94 95 PRO A N 1
ATOM 784 C CA . PRO A 1 95 ? -4.729 6.034 -12.846 1.00 81.94 95 PRO A CA 1
ATOM 785 C C . PRO A 1 95 ? -4.711 6.272 -14.358 1.00 81.94 95 PRO A C 1
ATOM 787 O O . PRO A 1 95 ? -5.014 7.370 -14.835 1.00 81.94 95 PRO A O 1
ATOM 790 N N . GLY A 1 96 ? -4.334 5.238 -15.111 1.00 79.06 96 GLY A N 1
ATOM 791 C CA . GLY A 1 96 ? -4.362 5.286 -16.567 1.00 79.06 96 GLY A CA 1
ATOM 792 C C . GLY A 1 96 ? -5.779 5.575 -17.061 1.00 79.06 96 GLY A C 1
ATOM 793 O O . GLY A 1 96 ? -6.753 5.045 -16.526 1.00 79.06 96 GLY A O 1
ATOM 794 N N . LYS A 1 97 ? -5.908 6.418 -18.091 1.00 79.62 97 LYS A N 1
ATOM 795 C CA . LYS A 1 97 ? -7.196 6.605 -18.770 1.00 79.62 97 LYS A CA 1
ATOM 796 C C . LYS A 1 97 ? -7.606 5.274 -19.401 1.00 79.62 97 LYS A C 1
ATOM 798 O O . LYS A 1 97 ? -6.776 4.613 -20.028 1.00 79.62 97 LYS A O 1
ATOM 803 N N . ARG A 1 98 ? -8.881 4.897 -19.265 1.00 74.56 98 ARG A N 1
ATOM 804 C CA . ARG A 1 98 ? -9.444 3.743 -19.974 1.00 74.56 98 ARG A CA 1
ATOM 805 C C . ARG A 1 98 ? -9.313 4.025 -21.471 1.00 74.56 98 ARG A C 1
ATOM 807 O O . ARG A 1 98 ? -10.030 4.867 -21.998 1.00 74.56 98 ARG A O 1
ATOM 814 N N . LYS A 1 99 ? -8.342 3.392 -22.134 1.00 76.31 99 LYS A N 1
ATOM 815 C CA . LYS A 1 99 ? -8.212 3.485 -23.590 1.00 76.31 99 LYS A CA 1
ATOM 816 C C . LYS A 1 99 ? -9.456 2.845 -24.203 1.00 76.31 99 LYS A C 1
ATOM 818 O O . LYS A 1 99 ? -9.907 1.805 -23.713 1.00 76.31 99 LYS A O 1
ATOM 823 N N . GLU A 1 100 ? -10.017 3.468 -25.237 1.00 76.81 100 GLU A N 1
ATOM 824 C CA . GLU A 1 100 ? -11.071 2.830 -26.025 1.00 76.81 100 GLU A CA 1
ATOM 825 C C . GLU A 1 100 ? -10.593 1.452 -26.478 1.00 76.81 100 GLU A C 1
ATOM 827 O O . GLU A 1 100 ? -9.430 1.269 -26.858 1.00 76.81 100 GLU A O 1
ATOM 832 N N . LYS A 1 101 ? -11.482 0.457 -26.392 1.00 76.44 101 LYS A N 1
ATOM 833 C CA . LYS A 1 101 ? -11.161 -0.879 -26.886 1.00 76.44 101 LYS A CA 1
ATOM 834 C C . LYS A 1 101 ? -10.852 -0.741 -28.379 1.00 76.44 101 LYS A C 1
ATOM 836 O O . LYS A 1 101 ? -11.690 -0.209 -29.107 1.00 76.44 101 LYS A O 1
ATOM 841 N N . PRO A 1 102 ? -9.688 -1.209 -28.860 1.00 86.38 102 PRO A N 1
ATOM 842 C CA . PRO A 1 102 ? -9.378 -1.108 -30.276 1.00 86.38 102 PRO A CA 1
ATOM 843 C C . PRO A 1 102 ? -10.472 -1.828 -31.070 1.00 86.38 102 PRO A C 1
ATOM 845 O O . PRO A 1 102 ? -10.870 -2.945 -30.716 1.00 86.38 102 PRO A O 1
ATOM 848 N N . LYS A 1 103 ? -10.977 -1.172 -32.124 1.00 87.69 103 LYS A N 1
ATOM 849 C CA . LYS A 1 103 ? -12.116 -1.654 -32.928 1.00 87.69 103 LYS A CA 1
ATOM 850 C C . LYS A 1 103 ? -11.919 -3.107 -33.372 1.00 87.69 103 LYS A C 1
ATOM 852 O O . LYS A 1 103 ? -12.855 -3.893 -33.291 1.00 87.69 103 LYS A O 1
ATOM 857 N N . ILE A 1 104 ? -10.680 -3.483 -33.703 1.00 89.19 104 ILE A N 1
ATOM 858 C CA . ILE A 1 104 ? -10.316 -4.844 -34.112 1.00 89.19 104 ILE A CA 1
ATOM 859 C C . ILE A 1 104 ? -10.500 -5.892 -33.005 1.00 89.19 104 ILE A C 1
ATOM 861 O O . ILE A 1 104 ? -11.051 -6.952 -33.270 1.00 89.19 104 ILE A O 1
ATOM 865 N N . LYS A 1 105 ? -10.141 -5.594 -31.745 1.00 86.62 105 LYS A N 1
ATOM 866 C CA . LYS A 1 105 ? -10.380 -6.523 -30.623 1.00 86.62 105 LYS A CA 1
ATOM 867 C C . LYS A 1 105 ? -11.872 -6.683 -30.350 1.00 86.62 105 LYS A C 1
ATOM 869 O O . LYS A 1 105 ? -12.316 -7.770 -30.008 1.00 86.62 105 LYS A O 1
ATOM 874 N N . THR A 1 106 ? -12.639 -5.604 -30.510 1.00 88.00 106 THR A N 1
ATOM 875 C CA . THR A 1 106 ? -14.100 -5.637 -30.349 1.00 88.00 106 THR A CA 1
ATOM 876 C C . THR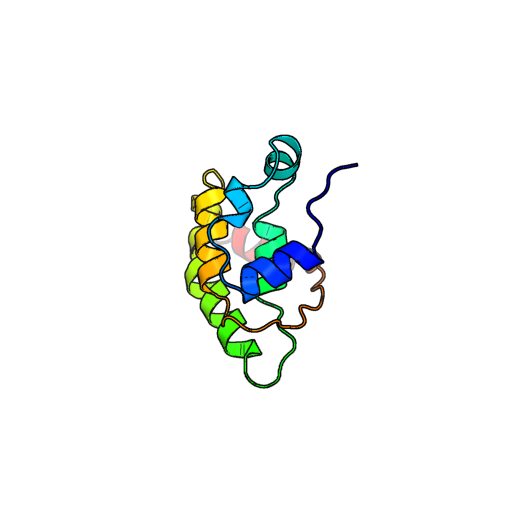 A 1 106 ? -14.767 -6.442 -31.462 1.00 88.00 106 THR A C 1
ATOM 878 O O . THR A 1 106 ? -15.712 -7.172 -31.193 1.00 88.00 106 THR A O 1
ATOM 881 N N . TRP A 1 107 ? -14.271 -6.329 -32.696 1.00 92.12 107 TRP A N 1
ATOM 882 C CA . TRP A 1 107 ? -14.743 -7.121 -33.828 1.00 92.12 107 TRP A CA 1
ATOM 883 C C . TRP A 1 107 ? -14.414 -8.610 -33.656 1.00 92.12 107 TRP A C 1
ATOM 885 O O . TRP A 1 107 ? -15.321 -9.431 -33.723 1.00 92.12 107 TRP A O 1
ATOM 895 N N . LEU A 1 108 ? -13.163 -8.954 -33.322 1.00 93.25 108 LEU A N 1
ATOM 896 C CA .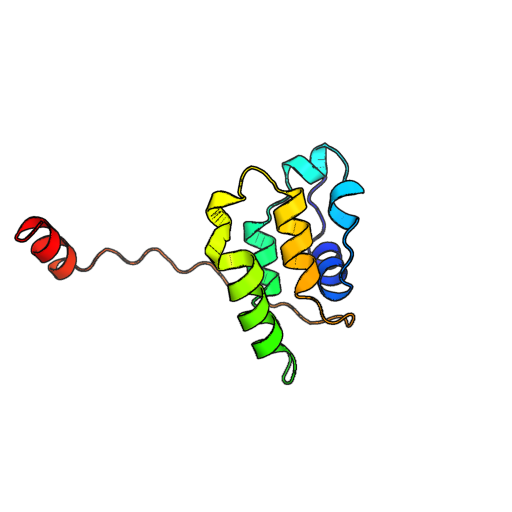 LEU A 1 108 ? -12.743 -10.342 -33.075 1.00 93.25 108 LEU A CA 1
ATOM 897 C C . LEU A 1 108 ? -13.574 -11.009 -31.968 1.00 93.25 108 LEU A C 1
ATOM 899 O O . LEU A 1 108 ? -14.051 -12.123 -32.145 1.00 93.25 108 LEU A O 1
ATOM 903 N N . ALA A 1 109 ? -13.809 -10.305 -30.858 1.00 89.25 109 ALA A N 1
ATOM 904 C CA . ALA A 1 109 ? -14.619 -10.813 -29.752 1.00 89.25 109 ALA A CA 1
ATOM 905 C C . ALA A 1 109 ? -16.116 -10.963 -30.079 1.00 89.25 109 ALA A C 1
ATOM 907 O O . ALA A 1 109 ? -16.819 -11.573 -29.296 1.00 89.25 109 ALA A O 1
ATOM 908 N N . LYS A 1 110 ? -16.621 -10.372 -31.168 1.00 91.62 110 LYS A N 1
ATOM 909 C CA . LYS A 1 110 ? -18.003 -10.584 -31.639 1.00 91.62 110 LYS A CA 1
ATOM 910 C C . LYS A 1 110 ? -18.108 -11.673 -32.704 1.00 91.62 110 LYS A C 1
ATOM 912 O O . LYS A 1 110 ? -19.188 -12.198 -32.925 1.00 91.62 110 LYS A O 1
ATOM 917 N N . ALA A 1 111 ? -17.026 -11.905 -33.443 1.00 91.44 111 ALA A N 1
ATOM 918 C CA . ALA A 1 111 ? -17.001 -12.854 -34.549 1.00 91.44 111 ALA A CA 1
ATOM 919 C C . ALA A 1 111 ? -16.702 -14.289 -34.085 1.00 91.44 111 ALA A C 1
ATOM 921 O O . ALA A 1 111 ? -17.101 -15.232 -34.760 1.00 91.44 111 ALA A O 1
ATOM 922 N N . PHE A 1 112 ? -15.987 -14.447 -32.965 1.00 85.56 112 PHE A N 1
ATOM 923 C CA . PHE A 1 112 ? -15.449 -15.737 -32.510 1.00 85.56 112 PHE A CA 1
ATOM 924 C C . PHE A 1 112 ? -15.799 -16.104 -31.054 1.00 85.56 112 PHE A C 1
ATOM 926 O O . PHE A 1 112 ? -15.340 -17.135 -30.567 1.00 85.56 112 PHE A O 1
ATOM 933 N N . LEU A 1 113 ? -16.584 -15.272 -30.364 1.00 67.44 113 LEU A N 1
ATOM 934 C CA . LEU A 1 113 ? -17.237 -15.550 -29.076 1.00 67.44 113 LEU A CA 1
ATOM 935 C C . LEU A 1 113 ? -18.717 -15.191 -29.214 1.00 67.44 113 LEU A C 1
ATOM 937 O O . LEU A 1 113 ? -19.527 -15.843 -28.525 1.00 67.44 113 LEU A O 1
#

Radius of gyration: 17.01 Å; chains: 1; bounding box: 35×33×50 Å

Sequence (113 aa):
MSSVPLKDVCLAIDKRNKTFYNNLDAEQQKKFSAWLYMRYASSVDGPIFRDHYLEMVNDLVNVNFNDLTKHKELQWLLISLCGIGKKQFHPWIKPGKRKEKPKIKTWLAKAFL

Secondary structure (DSSP, 8-state):
--PPPHHHHHHHHHTT-TTTTTTS-HHHHHH--HHHHHHHHT----TTTHHHHHHHHIIIIITTTTTTTT-HHHHHHHHHHT--SS-------PPPP-PPPPHHHHHHHHH--

Organism: NCBI:txid408172

pLDDT: mean 91.17, std 7.93, range [42.69, 97.19]